Protein AF-A0A2N4S7F9-F1 (afdb_monomer_lite)

Radius of gyration: 29.98 Å; chains: 1; bounding box: 77×56×71 Å

Secondary structure (DSSP, 8-state):
-PPPPSS--HHHHHHHHHHHHH--HHHHHHHT-SS-----HHHHHHHHHHHHTSHHHHHHHHHHHHHHHHHHT-GGGS-HHHHHHHHHHTT-HHHHHHHHHHHHHS--HHHHHHHHHHHHHHHHHHHHHHHHHHTS----PPPP--TT-TTGGGS------

Sequence (161 aa):
MPKIKDSLTPTEKFCLDAYVVNGDADLAYLLSRKNEPKANEVNLHRLAMRWLRQPPVKAYVAERKAAIYTRMEKPSDMDQDDVKSLVERYKDKDFIIAELIKAASDLDGREKADVLNRIADLQQMKKEEQKKEDERVHFYLPLSVCKDCPNKNRLVEKRGG

Structure (mmCIF, N/CA/C/O backbone):
data_AF-A0A2N4S7F9-F1
#
_entry.id   AF-A0A2N4S7F9-F1
#
loop_
_atom_site.group_PDB
_atom_site.id
_atom_site.type_symbol
_atom_site.label_atom_id
_atom_site.label_alt_id
_atom_site.label_comp_id
_atom_site.label_asym_id
_atom_site.label_entity_id
_atom_site.label_seq_id
_atom_site.pdbx_PDB_ins_code
_atom_site.Cartn_x
_atom_site.Cartn_y
_atom_site.Cartn_z
_atom_site.occupancy
_atom_site.B_iso_or_equiv
_atom_site.auth_seq_id
_atom_site.auth_comp_id
_atom_site.auth_asym_id
_atom_site.auth_atom_id
_atom_site.pdbx_PDB_model_num
ATOM 1 N N . MET A 1 1 ? 31.802 -13.934 -16.517 1.00 34.28 1 MET A N 1
ATOM 2 C CA . MET A 1 1 ? 30.718 -13.304 -15.725 1.00 34.28 1 MET A CA 1
ATOM 3 C C . MET A 1 1 ? 29.879 -12.434 -16.660 1.00 34.28 1 MET A C 1
ATOM 5 O O . MET A 1 1 ? 30.487 -11.749 -17.477 1.00 34.28 1 MET A O 1
ATOM 9 N N . PRO A 1 2 ? 28.533 -12.478 -16.635 1.00 45.69 2 PRO A N 1
ATOM 10 C CA . PRO A 1 2 ? 27.722 -11.604 -17.482 1.00 45.69 2 PRO A CA 1
ATOM 11 C C . PRO A 1 2 ? 27.926 -10.152 -17.036 1.00 45.69 2 PRO A C 1
ATOM 13 O O . PRO A 1 2 ? 27.792 -9.866 -15.848 1.00 45.69 2 PRO A O 1
ATOM 16 N N . LYS A 1 3 ? 28.282 -9.259 -17.967 1.00 53.03 3 LYS A N 1
ATOM 17 C CA . LYS A 1 3 ? 28.476 -7.830 -17.689 1.00 53.03 3 LYS A CA 1
ATOM 18 C C . LYS A 1 3 ? 27.164 -7.251 -17.154 1.00 53.03 3 LYS A C 1
ATOM 20 O O . LYS A 1 3 ? 26.130 -7.379 -17.810 1.00 53.03 3 LYS A O 1
ATOM 25 N N . ILE A 1 4 ? 27.203 -6.669 -15.958 1.00 57.66 4 ILE A N 1
ATOM 26 C CA . ILE A 1 4 ? 26.067 -5.934 -15.401 1.00 57.66 4 ILE A CA 1
ATOM 27 C C . ILE A 1 4 ? 25.878 -4.717 -16.311 1.00 57.66 4 ILE A C 1
ATOM 29 O O . ILE A 1 4 ? 26.821 -3.966 -16.535 1.00 57.66 4 ILE A O 1
ATOM 33 N N . LYS A 1 5 ? 24.705 -4.596 -16.936 1.00 65.12 5 LYS A N 1
ATOM 34 C CA . LYS A 1 5 ? 24.349 -3.395 -17.694 1.00 65.12 5 LYS A CA 1
ATOM 35 C C . LYS A 1 5 ? 23.996 -2.302 -16.696 1.00 65.12 5 LYS A C 1
ATOM 37 O O . LYS A 1 5 ? 23.134 -2.527 -15.852 1.00 65.12 5 LYS A O 1
ATOM 42 N N . ASP A 1 6 ? 24.603 -1.135 -16.852 1.00 66.81 6 ASP A N 1
ATOM 43 C CA . ASP A 1 6 ? 24.354 0.008 -15.970 1.00 66.81 6 ASP A CA 1
ATOM 44 C C . ASP A 1 6 ? 23.013 0.705 -16.259 1.00 66.81 6 ASP A C 1
ATOM 46 O O . ASP A 1 6 ? 22.489 1.417 -15.407 1.00 66.81 6 ASP A O 1
ATOM 50 N N . SER A 1 7 ? 22.409 0.480 -17.435 1.00 79.19 7 SER A N 1
ATOM 51 C CA . SER A 1 7 ? 21.161 1.134 -17.842 1.00 79.19 7 SER A CA 1
ATOM 52 C C . SER A 1 7 ? 20.149 0.192 -18.506 1.00 79.19 7 SER A C 1
ATOM 54 O O . SER A 1 7 ? 20.499 -0.717 -19.267 1.00 79.19 7 SER A O 1
ATOM 56 N N . LEU A 1 8 ? 18.867 0.431 -18.203 1.00 87.62 8 LEU A N 1
ATOM 57 C CA . LEU A 1 8 ? 17.719 -0.276 -18.777 1.00 87.62 8 LEU A CA 1
ATOM 58 C C . LEU A 1 8 ? 17.335 0.311 -20.132 1.00 87.62 8 LEU A C 1
ATOM 60 O O . LEU A 1 8 ? 17.259 1.532 -20.299 1.00 87.62 8 LEU A O 1
ATOM 64 N N . THR A 1 9 ? 17.021 -0.564 -21.080 1.00 91.38 9 THR A N 1
ATOM 65 C CA . THR A 1 9 ? 16.485 -0.161 -22.384 1.00 91.38 9 THR A CA 1
ATOM 66 C C . THR A 1 9 ? 15.033 0.334 -22.277 1.00 91.38 9 THR A C 1
ATOM 68 O O . THR A 1 9 ? 14.332 -0.036 -21.333 1.00 91.38 9 THR A O 1
ATOM 71 N N . PRO A 1 10 ? 14.536 1.136 -23.242 1.00 91.75 10 PRO A N 1
ATOM 72 C CA . PRO A 1 10 ? 13.140 1.587 -23.246 1.00 91.75 10 PRO A CA 1
ATOM 73 C C . PRO A 1 10 ? 12.128 0.435 -23.212 1.00 91.75 10 PRO A C 1
ATOM 75 O O . PRO A 1 10 ? 11.137 0.511 -22.496 1.00 91.75 10 PRO A O 1
ATOM 78 N N . THR A 1 11 ? 12.411 -0.659 -23.923 1.00 92.25 11 THR A N 1
ATOM 79 C CA . THR A 1 11 ? 11.575 -1.868 -23.922 1.00 92.25 11 THR A CA 1
ATOM 80 C C . THR A 1 11 ? 11.565 -2.545 -22.553 1.00 92.25 11 THR A C 1
ATOM 82 O O . THR A 1 11 ? 10.504 -2.896 -22.057 1.00 92.25 11 THR A O 1
ATOM 85 N N . GLU A 1 12 ? 12.726 -2.677 -21.899 1.00 92.75 12 GLU A N 1
ATOM 86 C CA . GLU A 1 12 ? 12.798 -3.222 -20.536 1.00 92.75 12 GLU A CA 1
ATOM 87 C C . GLU A 1 12 ? 12.008 -2.360 -19.548 1.00 92.75 12 GLU A C 1
ATOM 89 O O . GLU A 1 12 ? 11.275 -2.906 -18.733 1.00 92.75 12 GLU A O 1
ATOM 94 N N . LYS A 1 13 ? 12.098 -1.030 -19.653 1.00 93.38 13 LYS A N 1
ATOM 95 C CA . LYS A 1 13 ? 11.301 -0.106 -18.834 1.00 93.38 13 LYS A CA 1
ATOM 96 C C . LYS A 1 13 ? 9.798 -0.305 -19.052 1.00 93.38 13 LYS A C 1
ATOM 98 O O . LYS A 1 13 ? 9.067 -0.458 -18.082 1.00 93.38 13 LYS A O 1
ATOM 103 N N . PHE A 1 14 ? 9.356 -0.392 -20.307 1.00 94.31 14 PHE A N 1
ATOM 104 C CA . PHE A 1 14 ? 7.952 -0.639 -20.646 1.00 94.31 14 PHE A CA 1
ATOM 105 C C . PHE A 1 14 ? 7.434 -1.977 -20.090 1.00 94.31 14 PHE A C 1
ATOM 107 O O . PHE A 1 14 ? 6.355 -2.038 -19.506 1.00 94.31 14 PHE A O 1
ATOM 114 N N . CYS A 1 15 ? 8.217 -3.052 -20.203 1.00 94.44 15 CYS A N 1
ATOM 115 C CA . CYS A 1 15 ? 7.844 -4.350 -19.637 1.00 94.44 15 CYS A CA 1
ATOM 116 C C . CYS A 1 15 ? 7.816 -4.336 -18.101 1.00 94.44 15 CYS A C 1
ATOM 118 O O . CYS A 1 15 ? 6.967 -4.990 -17.499 1.00 94.44 15 CYS A O 1
ATOM 120 N N . LEU A 1 16 ? 8.717 -3.587 -17.457 1.00 94.69 16 LEU A N 1
ATOM 121 C CA . LEU A 1 16 ? 8.715 -3.418 -16.002 1.00 94.69 16 LEU A CA 1
ATOM 122 C C . LEU A 1 16 ? 7.516 -2.596 -15.521 1.00 94.69 16 LEU A C 1
ATOM 124 O O . LEU A 1 16 ? 6.964 -2.918 -14.474 1.00 94.69 16 LEU A O 1
ATOM 128 N N . ASP A 1 17 ? 7.076 -1.596 -16.285 1.00 93.12 17 ASP A N 1
ATOM 129 C CA . ASP A 1 17 ? 5.834 -0.869 -16.004 1.00 93.12 17 ASP A CA 1
ATOM 130 C C . ASP A 1 17 ? 4.627 -1.814 -16.011 1.00 93.12 17 ASP A C 1
ATOM 132 O O . ASP A 1 17 ? 3.834 -1.804 -15.070 1.00 93.12 17 ASP A O 1
ATOM 136 N N . ALA A 1 18 ? 4.522 -2.679 -17.026 1.00 92.38 18 ALA A N 1
ATOM 137 C CA . ALA A 1 18 ? 3.467 -3.689 -17.096 1.00 92.38 18 ALA A CA 1
ATOM 138 C C . ALA A 1 18 ? 3.533 -4.665 -15.906 1.00 92.38 18 ALA A C 1
ATOM 140 O O . ALA A 1 18 ? 2.509 -4.920 -15.275 1.00 92.38 18 ALA A O 1
ATOM 141 N N . TYR A 1 19 ? 4.740 -5.129 -15.549 1.00 94.19 19 TYR A N 1
ATOM 142 C CA . TYR A 1 19 ? 4.977 -5.989 -14.383 1.00 94.19 19 TYR A CA 1
ATOM 143 C C . TYR A 1 19 ? 4.493 -5.366 -13.070 1.00 94.19 19 TYR A C 1
ATOM 145 O O . TYR A 1 19 ? 3.939 -6.060 -12.220 1.00 94.19 19 TYR A O 1
ATOM 153 N N . VAL A 1 20 ? 4.693 -4.059 -12.878 1.00 91.69 20 VAL A N 1
ATOM 154 C CA . VAL A 1 20 ? 4.259 -3.383 -11.647 1.00 91.69 20 VAL A CA 1
ATOM 155 C C . VAL A 1 20 ? 2.735 -3.418 -11.487 1.00 91.69 20 VAL A C 1
ATOM 157 O O . VAL A 1 20 ? 2.261 -3.449 -10.354 1.00 91.69 20 VAL A O 1
ATOM 160 N N . VAL A 1 21 ? 1.987 -3.454 -12.591 1.00 88.19 21 VAL A N 1
ATOM 161 C CA . VAL A 1 21 ? 0.519 -3.495 -12.583 1.00 88.19 21 VAL A CA 1
ATOM 162 C C . VAL A 1 21 ? -0.012 -4.928 -12.503 1.00 88.19 21 VAL A C 1
ATOM 164 O O . VAL A 1 21 ? -0.896 -5.201 -11.699 1.00 88.19 21 VAL A O 1
ATOM 167 N N . ASN A 1 22 ? 0.506 -5.848 -13.323 1.00 89.94 22 ASN A N 1
ATOM 168 C CA . ASN A 1 22 ? -0.055 -7.199 -13.458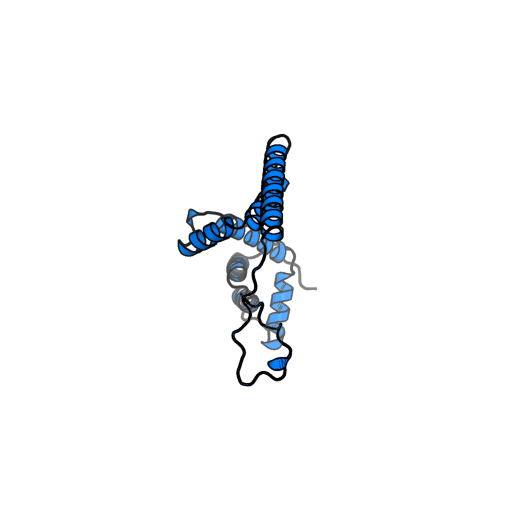 1.00 89.94 22 ASN A CA 1
ATOM 169 C C . ASN A 1 22 ? 0.600 -8.259 -12.548 1.00 89.94 22 ASN A C 1
ATOM 171 O O . ASN A 1 22 ? 0.017 -9.318 -12.339 1.00 89.94 22 ASN A O 1
ATOM 175 N N . GLY A 1 23 ? 1.804 -8.004 -12.024 1.00 89.44 23 GLY A N 1
ATOM 176 C CA . GLY A 1 23 ? 2.572 -8.952 -11.211 1.00 89.44 23 GLY A CA 1
ATOM 177 C C . GLY A 1 23 ? 3.206 -10.126 -11.973 1.00 89.44 23 GLY A C 1
ATOM 178 O O . GLY A 1 23 ? 3.860 -10.961 -11.348 1.00 89.44 23 GLY A O 1
ATOM 179 N N . ASP A 1 24 ? 3.069 -10.196 -13.298 1.00 92.75 24 ASP A N 1
ATOM 180 C CA . ASP A 1 24 ? 3.576 -11.303 -14.114 1.00 92.75 24 ASP A CA 1
ATOM 181 C C . ASP A 1 24 ? 5.038 -11.066 -14.524 1.00 92.75 24 ASP A C 1
ATOM 183 O O . ASP A 1 24 ? 5.357 -10.359 -15.488 1.00 92.75 24 ASP A O 1
ATOM 187 N N . ALA A 1 25 ? 5.950 -11.648 -13.744 1.00 92.00 25 ALA A N 1
ATOM 188 C CA . ALA A 1 25 ? 7.390 -11.537 -13.959 1.00 92.00 25 ALA A CA 1
ATOM 189 C C . ALA A 1 25 ? 7.860 -12.267 -15.224 1.00 92.00 25 ALA A C 1
ATOM 191 O O . ALA A 1 25 ? 8.828 -11.838 -15.862 1.00 92.00 25 ALA A O 1
ATOM 192 N N . ASP A 1 26 ? 7.196 -13.365 -15.575 1.00 91.44 26 ASP A N 1
ATOM 193 C CA . ASP A 1 26 ? 7.621 -14.258 -16.645 1.00 91.44 26 ASP A CA 1
ATOM 194 C C . ASP A 1 26 ? 7.288 -13.616 -17.990 1.00 91.44 26 ASP A C 1
ATOM 196 O O . ASP A 1 26 ? 8.170 -13.473 -18.842 1.00 91.44 26 ASP A O 1
ATOM 200 N N . LEU A 1 27 ? 6.060 -13.108 -18.135 1.00 91.56 27 LEU A N 1
ATOM 201 C CA . LEU A 1 27 ? 5.627 -12.361 -19.313 1.00 91.56 27 LEU A CA 1
ATOM 202 C C . LEU A 1 27 ? 6.472 -11.101 -19.529 1.00 91.56 27 LEU A C 1
ATOM 204 O O . LEU A 1 27 ? 6.941 -10.844 -20.641 1.00 91.56 27 LEU A O 1
ATOM 208 N N . ALA A 1 28 ? 6.727 -10.339 -18.463 1.00 92.94 28 ALA A N 1
ATOM 209 C CA . ALA A 1 28 ? 7.570 -9.153 -18.545 1.00 92.94 28 ALA A CA 1
ATOM 210 C C . ALA A 1 28 ? 9.001 -9.499 -18.979 1.00 92.94 28 ALA A C 1
ATOM 212 O O . ALA A 1 28 ? 9.580 -8.796 -19.808 1.00 92.94 28 ALA A O 1
ATOM 213 N N . TYR A 1 29 ? 9.565 -10.594 -18.461 1.00 91.69 29 TYR A N 1
ATOM 214 C CA . TYR A 1 29 ? 10.899 -11.046 -18.843 1.00 91.69 29 TYR A CA 1
ATOM 215 C C . TYR A 1 29 ? 10.961 -11.527 -20.295 1.00 91.69 29 TYR A C 1
ATOM 217 O O . TYR A 1 29 ? 11.954 -11.250 -20.963 1.00 91.69 29 TYR A O 1
ATOM 225 N N . LEU A 1 30 ? 9.945 -12.241 -20.789 1.00 90.00 30 LEU A N 1
ATOM 226 C CA . LEU A 1 30 ? 9.891 -12.711 -22.177 1.00 90.00 30 LEU A CA 1
ATOM 227 C C . LEU A 1 30 ? 9.868 -11.532 -23.155 1.00 90.00 30 LEU A C 1
ATOM 229 O O . LEU A 1 30 ? 10.712 -11.446 -24.047 1.00 90.00 30 LEU A O 1
ATOM 233 N N . LEU A 1 31 ? 8.943 -10.595 -22.941 1.00 90.62 31 LEU A N 1
ATOM 234 C CA . LEU A 1 31 ? 8.722 -9.458 -23.836 1.00 90.62 31 LEU A CA 1
ATOM 235 C C . LEU A 1 31 ? 9.857 -8.427 -23.791 1.00 90.62 31 LEU A C 1
ATOM 237 O O . LEU A 1 31 ? 10.060 -7.684 -24.751 1.00 90.62 31 LEU A O 1
ATOM 241 N N . SER A 1 32 ? 10.640 -8.387 -22.709 1.00 90.50 32 SER A N 1
ATOM 242 C CA . SER A 1 32 ? 11.759 -7.449 -22.598 1.00 90.50 32 SER A CA 1
ATOM 243 C C . SER A 1 32 ? 12.967 -7.837 -23.461 1.00 90.50 32 SER A C 1
ATOM 245 O O . SER A 1 32 ? 13.924 -7.063 -23.567 1.00 90.50 32 SER A O 1
ATOM 247 N N . ARG A 1 33 ? 13.021 -9.065 -23.997 1.00 87.69 33 ARG A N 1
ATOM 248 C CA . ARG A 1 33 ? 14.177 -9.577 -24.748 1.00 87.69 33 ARG A CA 1
ATOM 249 C C . ARG A 1 33 ? 13.977 -9.342 -26.242 1.00 87.69 33 ARG A C 1
ATOM 251 O O . ARG A 1 33 ? 12.939 -9.647 -26.800 1.00 87.69 33 ARG A O 1
ATOM 258 N N . LYS A 1 34 ? 15.019 -8.823 -26.904 1.00 78.62 34 LYS A N 1
ATOM 259 C CA . LYS A 1 34 ? 15.010 -8.587 -28.361 1.00 78.62 34 LYS A CA 1
ATOM 260 C C . LYS A 1 34 ? 14.959 -9.875 -29.186 1.00 78.62 34 LYS A C 1
ATOM 262 O O . LYS A 1 34 ? 14.472 -9.854 -30.305 1.00 78.62 34 LYS A O 1
ATOM 267 N N . ASN A 1 35 ? 15.507 -10.955 -28.638 1.00 74.81 35 ASN A N 1
ATOM 268 C CA . ASN A 1 35 ? 15.533 -12.267 -29.267 1.00 74.81 35 ASN A CA 1
ATOM 269 C C . ASN A 1 35 ? 14.714 -13.218 -28.407 1.00 74.81 35 ASN A C 1
ATOM 271 O O . ASN A 1 35 ? 14.691 -13.047 -27.182 1.00 74.81 35 ASN A O 1
ATOM 275 N N . GLU A 1 36 ? 14.147 -14.245 -29.038 1.00 66.00 36 GLU A N 1
ATOM 276 C CA . GLU A 1 36 ? 13.506 -15.342 -28.323 1.00 66.00 36 GLU A CA 1
ATOM 277 C C . GLU A 1 36 ? 14.449 -15.856 -27.226 1.00 66.00 36 GLU A C 1
ATOM 279 O O . GLU A 1 36 ? 15.623 -16.171 -27.485 1.00 66.00 36 GLU A O 1
ATOM 284 N N . PRO A 1 37 ? 13.998 -15.846 -25.964 1.00 65.00 37 PRO A N 1
ATOM 285 C CA . PRO A 1 37 ? 14.851 -16.247 -24.872 1.00 65.00 37 PRO A CA 1
ATOM 286 C C . PRO A 1 37 ? 15.208 -17.722 -25.041 1.00 65.00 37 PRO A C 1
ATOM 288 O O . PRO A 1 37 ? 14.341 -18.566 -25.226 1.00 65.00 37 PRO A O 1
ATOM 291 N N . LYS A 1 38 ? 16.490 -18.064 -24.862 1.00 64.19 38 LYS A N 1
ATOM 292 C CA . LYS A 1 38 ? 16.958 -19.462 -24.729 1.00 64.19 38 LYS A CA 1
ATOM 293 C C . LYS A 1 38 ? 16.453 -20.136 -23.436 1.00 64.19 38 LYS A C 1
ATOM 295 O O . LYS A 1 38 ? 17.098 -21.037 -22.906 1.00 64.19 38 LYS A O 1
ATOM 300 N N . ALA A 1 39 ? 15.389 -19.605 -22.844 1.00 62.47 39 ALA A N 1
ATOM 301 C CA . ALA A 1 39 ? 14.832 -20.053 -21.590 1.00 62.47 39 ALA A CA 1
ATOM 302 C C . ALA A 1 39 ? 13.866 -21.199 -21.881 1.00 62.47 39 ALA A C 1
ATOM 304 O O . ALA A 1 39 ? 12.869 -21.010 -22.565 1.00 62.47 39 ALA A O 1
ATOM 305 N N . ASN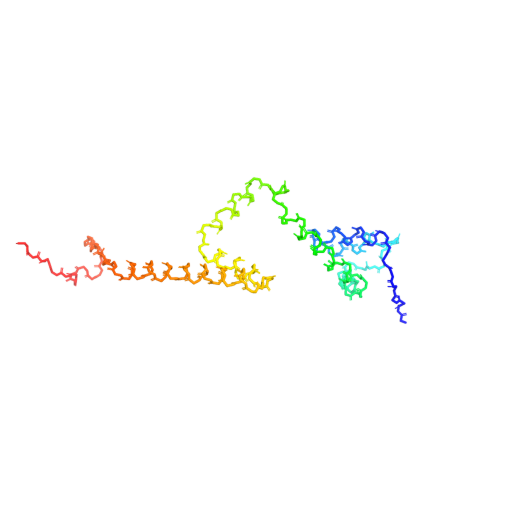 A 1 40 ? 14.148 -22.375 -21.331 1.00 74.56 40 ASN A N 1
ATOM 306 C CA . ASN A 1 40 ? 13.141 -23.428 -21.239 1.00 74.56 40 ASN A CA 1
ATOM 307 C C . ASN A 1 40 ? 12.050 -22.980 -20.253 1.00 74.56 40 ASN A C 1
ATOM 309 O O . ASN A 1 40 ? 12.377 -22.300 -19.277 1.00 74.56 40 ASN A O 1
ATOM 313 N N . GLU A 1 41 ? 10.806 -23.424 -20.445 1.00 72.94 41 GLU A N 1
ATOM 314 C CA . GLU A 1 41 ? 9.658 -23.110 -19.569 1.00 72.94 41 GLU A CA 1
ATOM 315 C C . GLU A 1 41 ? 9.984 -23.329 -18.080 1.00 72.94 41 GLU A C 1
ATOM 317 O O . GLU A 1 41 ? 9.708 -22.486 -17.234 1.00 72.94 41 GLU A O 1
ATOM 322 N N . VAL A 1 42 ? 10.728 -24.397 -17.774 1.00 77.19 42 VAL A N 1
ATOM 323 C CA . VAL A 1 42 ? 11.173 -24.759 -16.415 1.00 77.19 42 VAL A CA 1
ATOM 324 C C . VAL A 1 42 ? 12.146 -23.739 -15.790 1.00 77.19 42 VAL A C 1
ATOM 326 O O . VAL A 1 42 ? 12.219 -23.593 -14.573 1.00 77.19 42 VAL A O 1
ATOM 329 N N . ASN A 1 43 ? 12.932 -23.029 -16.605 1.00 85.44 43 ASN A N 1
ATOM 330 C CA . ASN A 1 43 ? 13.969 -22.095 -16.148 1.00 85.44 43 ASN A CA 1
ATOM 331 C C . ASN A 1 43 ? 13.580 -20.620 -16.303 1.00 85.44 43 ASN A C 1
ATOM 333 O O . ASN A 1 43 ? 14.310 -19.756 -15.803 1.00 85.44 43 ASN A O 1
ATOM 337 N N . LEU A 1 44 ? 12.474 -20.334 -16.992 1.00 88.06 44 LEU A N 1
ATOM 338 C CA . LEU A 1 44 ? 12.018 -18.984 -17.301 1.00 88.06 44 LEU A CA 1
ATOM 339 C C . LEU A 1 44 ? 11.817 -18.163 -16.028 1.00 88.06 44 LEU A C 1
ATOM 341 O O . LEU A 1 44 ? 12.469 -17.131 -15.856 1.00 88.06 44 LEU A O 1
ATOM 345 N N . HIS A 1 45 ? 11.030 -18.691 -15.093 1.00 90.06 45 HIS A N 1
ATOM 346 C CA . HIS A 1 45 ? 10.725 -18.013 -13.840 1.00 90.06 45 HIS A CA 1
ATOM 347 C C . HIS A 1 45 ? 11.982 -17.662 -13.034 1.00 90.06 45 HIS A C 1
ATOM 349 O O . HIS A 1 45 ? 12.168 -16.546 -12.545 1.00 90.06 45 HIS A O 1
ATOM 355 N N . ARG A 1 46 ? 12.942 -18.592 -12.963 1.00 90.25 46 ARG A N 1
ATOM 356 C CA . ARG A 1 46 ? 14.223 -18.359 -12.278 1.00 90.25 46 ARG A CA 1
ATOM 357 C C . ARG A 1 46 ? 15.009 -17.209 -12.916 1.00 90.25 46 ARG A C 1
ATOM 359 O O . ARG A 1 46 ? 15.659 -16.436 -12.207 1.00 90.25 46 ARG A O 1
ATOM 366 N N . LEU A 1 47 ? 14.990 -17.106 -14.244 1.00 89.44 47 LEU A N 1
ATOM 367 C CA . LEU A 1 47 ? 15.656 -16.028 -14.974 1.00 89.44 47 LEU A CA 1
ATOM 368 C C . LEU A 1 47 ? 14.938 -14.686 -14.791 1.00 89.44 47 LEU A C 1
ATOM 370 O O . LEU A 1 47 ? 15.624 -13.681 -14.582 1.00 89.44 47 LEU A O 1
ATOM 374 N N . ALA A 1 48 ? 13.604 -14.682 -14.789 1.00 91.25 48 ALA A N 1
ATOM 375 C CA . ALA A 1 48 ? 12.781 -13.512 -14.492 1.00 91.25 48 ALA A CA 1
ATOM 376 C C . ALA A 1 48 ? 13.084 -12.963 -13.091 1.00 91.25 48 ALA A C 1
ATOM 378 O O . ALA A 1 48 ? 13.483 -11.806 -12.939 1.00 91.25 48 ALA A O 1
ATOM 379 N N . MET A 1 49 ? 13.061 -13.825 -12.073 1.00 92.50 49 MET A N 1
ATOM 380 C CA . MET A 1 49 ? 13.391 -13.439 -10.698 1.00 92.50 49 MET A CA 1
ATOM 381 C C . MET A 1 49 ? 14.836 -12.952 -10.550 1.00 92.50 49 MET A C 1
ATOM 383 O O . MET A 1 49 ? 15.108 -12.009 -9.805 1.00 92.50 49 MET A O 1
ATOM 387 N N . ARG A 1 50 ? 15.790 -13.551 -11.275 1.00 91.19 50 ARG A N 1
ATOM 388 C CA . ARG A 1 50 ? 17.180 -13.068 -11.292 1.00 91.19 50 ARG A CA 1
ATOM 389 C C . ARG A 1 50 ? 17.290 -11.679 -11.921 1.00 91.19 50 ARG A C 1
ATOM 391 O O . ARG A 1 50 ? 18.087 -10.876 -11.444 1.00 91.19 50 ARG A O 1
ATOM 398 N N . TRP A 1 51 ? 16.531 -11.406 -12.978 1.00 92.06 51 TRP A N 1
ATOM 399 C CA . TRP A 1 51 ? 16.498 -10.100 -13.634 1.00 92.06 51 TRP A CA 1
ATOM 400 C C . TRP A 1 51 ? 15.899 -9.027 -12.723 1.00 92.06 51 TRP A C 1
ATOM 402 O O . TRP A 1 51 ? 16.533 -7.994 -12.534 1.00 92.06 51 TRP A O 1
ATOM 412 N N . LEU A 1 52 ? 14.783 -9.315 -12.048 1.00 92.56 52 LEU A N 1
ATOM 413 C CA . LEU A 1 52 ? 14.164 -8.411 -11.068 1.00 92.56 52 LEU A CA 1
ATOM 414 C C . LEU A 1 52 ? 15.084 -8.053 -9.891 1.00 92.56 52 LEU A C 1
ATOM 416 O O . LEU A 1 52 ? 14.973 -6.975 -9.311 1.00 92.56 52 LEU A O 1
ATOM 420 N N . ARG A 1 53 ? 16.020 -8.944 -9.542 1.00 92.44 53 ARG A N 1
ATOM 421 C CA . ARG A 1 53 ? 17.022 -8.713 -8.488 1.00 92.44 53 ARG A CA 1
ATOM 422 C C . ARG A 1 53 ? 18.216 -7.871 -8.940 1.00 92.44 53 ARG A C 1
ATOM 424 O O . ARG A 1 53 ? 19.038 -7.518 -8.097 1.00 92.44 53 ARG A O 1
ATOM 431 N N . GLN A 1 54 ? 18.356 -7.565 -10.231 1.00 91.56 54 GLN A N 1
ATOM 432 C CA . GLN A 1 54 ? 19.457 -6.725 -10.701 1.00 91.56 54 GLN A CA 1
ATOM 433 C C . GLN A 1 54 ? 19.312 -5.301 -10.142 1.00 91.56 54 GLN A C 1
ATOM 435 O O . GLN A 1 54 ? 18.200 -4.771 -10.159 1.00 91.56 54 GLN A O 1
ATOM 440 N N . PRO A 1 55 ? 20.405 -4.650 -9.696 1.00 91.81 55 PRO A N 1
ATOM 441 C CA . PRO A 1 55 ? 20.349 -3.306 -9.118 1.00 91.81 55 PRO A CA 1
ATOM 442 C C . PRO A 1 55 ? 19.571 -2.265 -9.948 1.00 91.81 55 PRO A C 1
ATOM 444 O O . PRO A 1 55 ? 18.683 -1.633 -9.375 1.00 91.81 55 PRO A O 1
ATOM 447 N N . PRO A 1 56 ? 19.798 -2.115 -11.274 1.00 91.25 56 PRO A N 1
ATOM 448 C CA . PRO A 1 56 ? 19.072 -1.117 -12.064 1.00 91.25 56 PRO A CA 1
ATOM 449 C C . PRO A 1 56 ? 17.576 -1.435 -12.193 1.00 91.25 56 PRO A C 1
ATOM 451 O O . PRO A 1 56 ? 16.748 -0.529 -12.168 1.00 91.25 56 PRO A O 1
ATOM 454 N N . VAL A 1 57 ? 17.212 -2.720 -12.281 1.00 92.75 57 VAL A N 1
ATOM 455 C CA . VAL A 1 57 ? 15.812 -3.168 -12.361 1.00 92.75 57 VAL A CA 1
ATOM 456 C C . VAL A 1 57 ? 15.101 -2.927 -11.036 1.00 92.75 57 VAL A C 1
ATOM 458 O O . VAL A 1 57 ? 14.009 -2.368 -11.010 1.00 92.75 57 VAL A O 1
ATOM 461 N N . LYS A 1 58 ? 15.738 -3.309 -9.926 1.00 92.56 58 LYS A N 1
ATOM 462 C CA . LYS A 1 58 ? 15.186 -3.146 -8.582 1.00 92.56 58 LYS A CA 1
ATOM 463 C C . LYS A 1 58 ? 14.938 -1.673 -8.254 1.00 92.56 58 LYS A C 1
ATOM 465 O O . LYS A 1 58 ? 13.878 -1.356 -7.722 1.00 92.56 58 LYS A O 1
ATOM 470 N N . ALA A 1 59 ? 15.889 -0.796 -8.584 1.00 91.75 59 ALA A N 1
ATOM 471 C CA . ALA A 1 59 ? 15.744 0.645 -8.390 1.00 91.75 59 ALA A CA 1
ATOM 472 C C . ALA A 1 59 ? 14.560 1.199 -9.198 1.00 91.75 59 ALA A C 1
ATOM 474 O O . ALA A 1 59 ? 13.688 1.853 -8.632 1.00 91.75 59 ALA A O 1
ATOM 475 N N . TYR A 1 60 ? 14.474 0.846 -10.484 1.00 93.25 60 TYR A N 1
ATOM 476 C CA . TYR A 1 60 ? 13.389 1.292 -11.358 1.00 93.25 60 TYR A CA 1
ATOM 477 C C . TYR A 1 60 ? 12.008 0.818 -10.885 1.00 93.25 60 TYR A C 1
ATOM 479 O O . TYR A 1 60 ? 11.069 1.604 -10.811 1.00 93.25 60 TYR A O 1
ATOM 487 N N . VAL A 1 61 ? 11.879 -0.459 -10.511 1.00 92.50 61 VAL A N 1
ATOM 488 C CA . VAL A 1 61 ? 10.615 -1.021 -10.007 1.00 92.50 61 VAL A CA 1
ATOM 489 C C . VAL A 1 61 ? 10.192 -0.350 -8.700 1.00 92.50 61 VAL A C 1
ATOM 491 O O . VAL A 1 61 ? 9.004 -0.104 -8.510 1.00 92.50 61 VAL A O 1
ATOM 494 N N . ALA A 1 62 ? 11.132 -0.047 -7.800 1.00 89.69 62 ALA A N 1
ATOM 495 C CA . ALA A 1 62 ? 10.829 0.639 -6.545 1.00 89.69 62 ALA A CA 1
ATOM 496 C C . ALA A 1 62 ? 10.308 2.065 -6.786 1.00 89.69 62 ALA A C 1
ATOM 498 O O . ALA A 1 62 ? 9.260 2.429 -6.257 1.00 89.69 62 ALA A O 1
ATOM 499 N N . GLU A 1 63 ? 10.989 2.834 -7.639 1.00 89.06 63 GLU A N 1
ATOM 500 C CA . GLU A 1 63 ? 10.564 4.181 -8.036 1.00 89.06 63 GLU A C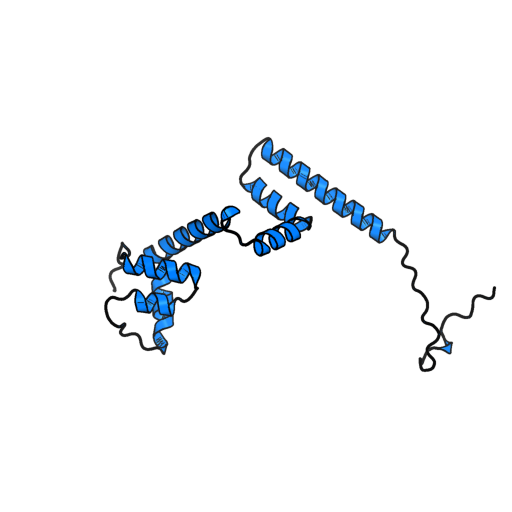A 1
ATOM 501 C C . GLU A 1 63 ? 9.186 4.153 -8.710 1.00 89.06 63 GLU A C 1
ATOM 503 O O . GLU A 1 63 ? 8.298 4.939 -8.381 1.00 89.06 63 GLU A O 1
ATOM 508 N N . ARG A 1 64 ? 8.967 3.199 -9.621 1.00 89.44 64 ARG A N 1
ATOM 509 C CA . ARG A 1 64 ? 7.707 3.106 -10.357 1.00 89.44 64 ARG A CA 1
ATOM 510 C C . ARG A 1 64 ? 6.534 2.699 -9.475 1.00 89.44 64 ARG A C 1
ATOM 512 O O . ARG A 1 64 ? 5.450 3.257 -9.629 1.00 89.44 64 ARG A O 1
ATOM 519 N N . LYS A 1 65 ? 6.753 1.776 -8.533 1.00 87.06 65 LYS A N 1
ATOM 520 C CA . LYS A 1 65 ? 5.763 1.416 -7.507 1.00 87.06 65 LYS A CA 1
ATOM 521 C C . LYS A 1 65 ? 5.383 2.622 -6.655 1.00 87.06 65 LYS A C 1
ATOM 523 O O . LYS A 1 65 ? 4.195 2.844 -6.450 1.00 87.06 65 LYS A O 1
ATOM 528 N N . ALA A 1 66 ? 6.363 3.419 -6.227 1.00 82.50 66 ALA A N 1
ATOM 529 C CA . ALA A 1 66 ? 6.101 4.651 -5.488 1.00 82.50 66 ALA A CA 1
ATOM 530 C C . ALA A 1 66 ? 5.276 5.643 -6.327 1.00 82.50 66 ALA A C 1
ATOM 532 O O . ALA A 1 66 ? 4.256 6.137 -5.863 1.00 82.50 66 ALA A O 1
ATOM 533 N N . ALA A 1 67 ? 5.638 5.854 -7.596 1.00 83.31 67 ALA A N 1
ATOM 534 C CA . ALA A 1 67 ? 4.910 6.759 -8.486 1.00 83.31 67 ALA A CA 1
ATOM 535 C C . ALA A 1 67 ? 3.461 6.317 -8.768 1.00 83.31 67 ALA A C 1
ATOM 537 O O . ALA A 1 67 ? 2.574 7.162 -8.886 1.00 83.31 67 ALA A O 1
ATOM 538 N N . ILE A 1 68 ? 3.210 5.009 -8.896 1.00 78.94 68 ILE A N 1
ATOM 539 C CA . ILE A 1 68 ? 1.853 4.467 -9.068 1.00 78.94 68 ILE A CA 1
ATOM 540 C C . ILE A 1 68 ? 1.050 4.620 -7.778 1.00 78.94 68 ILE A C 1
ATOM 542 O O . ILE A 1 68 ? -0.086 5.078 -7.839 1.00 78.94 68 ILE A O 1
ATOM 546 N N . TYR A 1 69 ? 1.652 4.329 -6.625 1.00 72.44 69 TYR A N 1
ATOM 547 C CA . TYR A 1 69 ? 1.014 4.521 -5.325 1.00 72.44 69 TYR A CA 1
ATOM 548 C C . TYR A 1 69 ? 0.600 5.991 -5.112 1.00 72.44 69 TYR A C 1
ATOM 550 O O . TYR A 1 69 ? -0.558 6.266 -4.817 1.00 72.44 69 TYR A O 1
ATOM 558 N N . THR A 1 70 ? 1.482 6.952 -5.409 1.00 69.44 70 THR A N 1
ATOM 559 C CA . THR A 1 70 ? 1.162 8.391 -5.339 1.00 69.44 70 THR A CA 1
ATOM 560 C C . THR A 1 70 ? 0.076 8.821 -6.335 1.00 69.44 70 THR A C 1
ATOM 562 O O . THR A 1 70 ? -0.654 9.777 -6.085 1.00 69.44 70 THR A O 1
ATOM 565 N N . ARG A 1 71 ? -0.052 8.150 -7.489 1.00 67.56 71 ARG A N 1
ATOM 566 C CA . ARG A 1 71 ? -1.159 8.408 -8.427 1.00 67.56 71 ARG A CA 1
ATOM 567 C C . ARG A 1 71 ? -2.483 7.845 -7.921 1.00 67.56 71 ARG A C 1
ATOM 569 O O . ARG A 1 71 ? -3.489 8.523 -8.070 1.00 67.56 71 ARG A O 1
ATOM 576 N N . MET A 1 72 ? -2.476 6.657 -7.321 1.00 60.91 72 MET A N 1
ATOM 577 C CA . MET A 1 72 ? -3.676 6.025 -6.760 1.00 60.91 72 MET A CA 1
ATOM 578 C C . MET A 1 72 ? -4.261 6.802 -5.573 1.00 60.91 72 MET A C 1
ATOM 580 O O . MET A 1 72 ? -5.458 6.724 -5.335 1.00 60.91 72 MET A O 1
ATOM 584 N N . GLU A 1 73 ? -3.456 7.594 -4.862 1.00 59.22 73 GLU A N 1
ATOM 585 C CA . GLU A 1 73 ? -3.948 8.493 -3.807 1.00 59.22 73 GLU A CA 1
ATOM 586 C C . GLU A 1 73 ? -4.720 9.713 -4.346 1.00 59.22 73 GLU A C 1
ATOM 588 O O . GLU A 1 73 ? -5.281 10.471 -3.556 1.00 59.22 73 GLU A O 1
ATOM 593 N N . LYS A 1 74 ? -4.793 9.930 -5.671 1.00 60.25 74 LYS A N 1
ATOM 594 C CA . LYS A 1 74 ? -5.624 10.998 -6.240 1.00 60.25 74 LYS A CA 1
ATOM 595 C C . LYS A 1 74 ? -7.101 10.587 -6.229 1.00 60.25 74 LYS A C 1
ATOM 597 O O . LYS A 1 74 ? -7.482 9.703 -6.993 1.00 60.25 74 LYS A O 1
ATOM 602 N N . PRO A 1 75 ? -7.971 11.290 -5.480 1.00 56.47 75 PRO A N 1
ATOM 603 C CA . PRO A 1 75 ? -9.397 10.961 -5.413 1.00 56.47 75 PRO A CA 1
ATOM 604 C C . PRO A 1 75 ? -10.130 11.110 -6.754 1.00 56.47 75 PRO A C 1
ATOM 606 O O . PRO A 1 75 ? -11.245 10.623 -6.895 1.00 56.47 75 PRO A O 1
ATOM 609 N N . SER A 1 76 ? -9.531 11.812 -7.725 1.00 59.91 76 SER A N 1
ATOM 610 C CA . SER A 1 76 ? -10.100 12.037 -9.058 1.00 59.91 76 SER A CA 1
ATOM 611 C C . SER A 1 76 ? -10.143 10.786 -9.930 1.00 59.91 76 SER A C 1
ATOM 613 O O . SER A 1 76 ? -10.945 10.736 -10.857 1.00 59.91 76 SER A O 1
ATOM 615 N N . ASP A 1 77 ? -9.280 9.810 -9.642 1.00 55.81 77 ASP A N 1
ATOM 616 C CA . ASP A 1 77 ? -9.066 8.630 -10.482 1.00 55.81 77 ASP A CA 1
ATOM 617 C C . ASP A 1 77 ? -9.649 7.360 -9.825 1.00 55.81 77 ASP A C 1
ATOM 619 O O . ASP A 1 77 ? -9.488 6.263 -10.355 1.00 55.81 77 ASP A O 1
ATOM 623 N N . MET A 1 78 ? -10.308 7.501 -8.666 1.00 59.22 78 MET A N 1
ATOM 624 C CA . MET A 1 78 ? -10.968 6.408 -7.948 1.00 59.22 78 MET A CA 1
ATOM 625 C C . MET A 1 78 ? -12.400 6.219 -8.455 1.00 59.22 78 MET A C 1
ATOM 627 O O . MET A 1 78 ? -13.161 7.185 -8.559 1.00 59.22 78 MET A O 1
ATOM 631 N N . ASP A 1 79 ? -12.799 4.972 -8.709 1.00 70.50 79 ASP A N 1
ATOM 632 C CA . ASP A 1 79 ? -14.182 4.656 -9.060 1.00 70.50 79 ASP A CA 1
ATOM 633 C C . ASP A 1 79 ? -15.135 5.010 -7.903 1.00 70.50 79 ASP A C 1
ATOM 635 O O . ASP A 1 79 ? -14.775 4.965 -6.722 1.00 70.50 79 ASP A O 1
ATOM 639 N N . GLN A 1 80 ? -16.392 5.351 -8.219 1.00 70.62 80 GLN A N 1
ATOM 640 C CA . GLN A 1 80 ? -17.371 5.765 -7.200 1.00 70.62 80 GLN A CA 1
ATOM 641 C C . GLN A 1 80 ? -17.577 4.715 -6.098 1.00 70.62 80 GLN A C 1
ATOM 643 O O . GLN A 1 80 ? -17.876 5.074 -4.957 1.00 70.62 80 GLN A O 1
ATOM 648 N N . ASP A 1 81 ? -17.428 3.430 -6.416 1.00 71.06 81 ASP A N 1
ATOM 649 C CA . ASP A 1 81 ? -17.570 2.355 -5.436 1.00 71.06 81 ASP A CA 1
ATOM 650 C C . ASP A 1 81 ? -16.338 2.226 -4.527 1.00 71.06 81 ASP A C 1
ATOM 652 O O . ASP A 1 81 ? -16.492 1.974 -3.329 1.00 71.06 81 ASP A O 1
ATOM 656 N N . ASP A 1 82 ? -15.139 2.537 -5.027 1.00 71.12 82 ASP A N 1
ATOM 657 C CA . ASP A 1 82 ? -13.928 2.613 -4.205 1.00 71.12 82 ASP A CA 1
ATOM 658 C C . ASP A 1 82 ? -14.001 3.788 -3.229 1.00 71.12 82 ASP A C 1
ATOM 660 O O . ASP A 1 82 ? -13.671 3.633 -2.049 1.00 71.12 82 ASP A O 1
ATOM 664 N N . VAL A 1 83 ? -14.520 4.936 -3.676 1.00 72.94 83 VAL A N 1
ATOM 665 C CA . VAL A 1 83 ? -14.777 6.096 -2.810 1.00 72.94 83 VAL A CA 1
ATOM 666 C C . VAL A 1 83 ? -15.783 5.742 -1.714 1.00 72.94 83 VAL A C 1
ATOM 668 O O . VAL A 1 83 ? -15.535 6.035 -0.546 1.00 72.94 83 VAL A O 1
ATOM 671 N N . LYS A 1 84 ? -16.889 5.057 -2.041 1.00 78.12 84 LYS A N 1
ATOM 672 C CA . LYS A 1 84 ? -17.851 4.588 -1.024 1.00 78.12 84 LYS A CA 1
ATOM 673 C C . LYS A 1 84 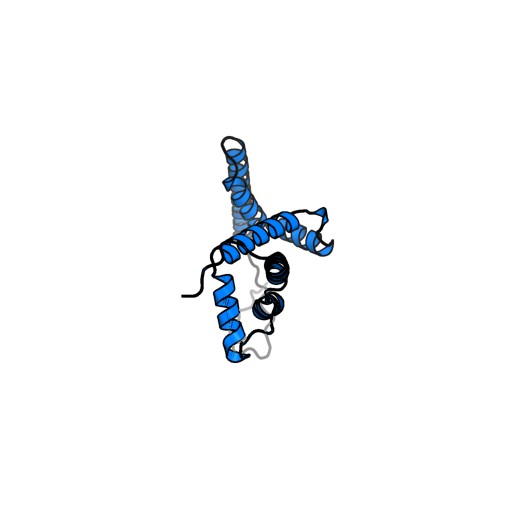? -17.201 3.626 -0.031 1.00 78.12 84 LYS A C 1
ATOM 675 O O . LYS A 1 84 ? -17.416 3.768 1.170 1.00 78.12 84 LYS A O 1
ATOM 680 N N . SER A 1 85 ? -16.391 2.680 -0.508 1.00 79.50 85 SER A N 1
ATOM 681 C CA . SER A 1 85 ? -15.682 1.729 0.359 1.00 79.50 85 SER A CA 1
ATOM 682 C C . SER A 1 85 ? -14.702 2.430 1.305 1.00 79.50 85 SER A C 1
ATOM 684 O O . SER A 1 85 ? -14.530 2.033 2.458 1.00 79.50 85 SER A O 1
ATOM 686 N N . LEU A 1 86 ? -14.056 3.497 0.831 1.00 78.31 86 LEU A N 1
ATOM 687 C CA . LEU A 1 86 ? -13.149 4.308 1.625 1.00 78.31 86 LEU A CA 1
ATOM 688 C C . LEU A 1 86 ? -13.927 5.103 2.678 1.00 78.31 86 LEU A C 1
ATOM 690 O O . LEU A 1 86 ? -13.570 5.056 3.850 1.00 78.31 86 LEU A O 1
ATOM 694 N N . VAL A 1 87 ? -15.033 5.745 2.292 1.00 80.25 87 VAL A N 1
ATOM 695 C CA . VAL A 1 87 ? -15.933 6.454 3.218 1.00 80.25 87 VAL A CA 1
ATOM 696 C C . VAL A 1 87 ? -16.472 5.520 4.305 1.00 80.25 87 VAL A C 1
ATOM 698 O O . VAL A 1 87 ? -16.543 5.923 5.463 1.00 80.25 87 VAL A O 1
ATOM 701 N N . GLU A 1 88 ? -16.806 4.271 3.970 1.00 81.62 88 GLU A N 1
ATOM 702 C CA . GLU A 1 88 ? -17.254 3.282 4.957 1.00 81.62 88 GLU A CA 1
ATOM 703 C C . GLU A 1 88 ? -16.147 2.939 5.962 1.00 81.62 88 GLU A C 1
ATOM 705 O O . GLU A 1 88 ? -16.398 2.904 7.164 1.00 81.62 88 GLU A O 1
ATOM 710 N N . ARG A 1 89 ? -14.902 2.769 5.497 1.00 81.00 89 ARG A N 1
ATOM 711 C CA . ARG A 1 89 ? -13.743 2.548 6.378 1.00 81.00 89 ARG A CA 1
ATOM 712 C C . ARG A 1 89 ? -13.474 3.740 7.293 1.00 81.00 89 ARG A C 1
ATOM 714 O O . ARG A 1 89 ? -13.171 3.540 8.462 1.00 81.00 89 ARG A O 1
ATOM 721 N N . TYR A 1 90 ? -13.676 4.967 6.814 1.00 83.56 90 TYR A N 1
ATOM 722 C CA . TYR A 1 90 ? -13.577 6.182 7.634 1.00 83.56 90 TYR A CA 1
ATOM 723 C C . TYR A 1 90 ? -14.683 6.332 8.692 1.00 83.56 90 TYR A C 1
ATOM 725 O O . TYR A 1 90 ? -14.657 7.303 9.443 1.00 83.56 90 TYR A O 1
ATOM 733 N N . LYS A 1 91 ? -15.637 5.398 8.802 1.00 83.62 91 LYS A N 1
ATOM 734 C CA . LYS A 1 91 ? -16.543 5.323 9.961 1.00 83.62 91 LYS A CA 1
ATOM 735 C C . LYS A 1 91 ? -15.939 4.550 11.132 1.00 83.62 91 LYS A C 1
ATOM 737 O O . LYS A 1 91 ? -16.380 4.737 12.265 1.00 83.62 91 LYS A O 1
ATOM 742 N N . ASP A 1 92 ? -14.955 3.691 10.874 1.00 86.75 92 ASP A N 1
ATOM 743 C CA . ASP A 1 92 ? -14.270 2.938 11.916 1.00 86.75 92 ASP A CA 1
ATOM 744 C C . ASP A 1 92 ? -13.258 3.839 12.633 1.00 86.75 92 ASP A C 1
ATOM 746 O O . ASP A 1 92 ? -12.319 4.372 12.035 1.00 86.75 92 ASP A O 1
ATOM 750 N N . LYS A 1 93 ? -13.439 3.997 13.947 1.00 84.12 93 LYS A N 1
ATOM 751 C CA . LYS A 1 93 ? -12.544 4.798 14.786 1.00 84.12 93 LYS A CA 1
ATOM 752 C C . LYS A 1 93 ? -11.114 4.265 14.760 1.00 84.12 93 LYS A C 1
ATOM 754 O O . LYS A 1 93 ? -10.188 5.069 14.794 1.00 84.12 93 LYS A O 1
ATOM 759 N N . ASP A 1 94 ? -10.923 2.950 14.664 1.00 85.69 94 ASP A N 1
ATOM 760 C CA . ASP A 1 94 ? -9.585 2.354 14.623 1.00 85.69 94 ASP A CA 1
ATOM 761 C C . ASP A 1 94 ? -8.872 2.673 13.305 1.00 85.69 94 ASP A C 1
ATOM 763 O O . ASP A 1 94 ? -7.673 2.963 13.301 1.00 85.69 94 ASP A O 1
ATOM 767 N N . PHE A 1 95 ? -9.621 2.724 12.200 1.00 88.25 95 PHE A N 1
ATOM 768 C CA . PHE A 1 95 ? -9.101 3.149 10.902 1.00 88.25 95 PHE A CA 1
ATOM 769 C C . PHE A 1 95 ? -8.716 4.637 10.902 1.00 88.25 95 PHE A C 1
ATOM 771 O O . PHE A 1 95 ? -7.622 4.989 10.460 1.00 88.25 95 PHE A O 1
ATOM 778 N N . ILE A 1 96 ? -9.561 5.508 11.468 1.00 88.88 96 ILE A N 1
ATOM 779 C CA . ILE A 1 96 ? -9.254 6.943 11.609 1.00 88.88 96 ILE A CA 1
ATOM 780 C C . ILE A 1 96 ? -7.993 7.150 12.458 1.00 88.88 96 ILE A C 1
ATOM 782 O O . ILE A 1 96 ? -7.124 7.939 12.089 1.00 88.88 96 ILE A O 1
ATOM 786 N N . ILE A 1 97 ? -7.871 6.444 13.588 1.00 88.62 97 ILE A N 1
ATOM 787 C CA . ILE A 1 97 ? -6.697 6.539 14.466 1.00 88.62 97 ILE A CA 1
ATOM 788 C C . ILE A 1 97 ? -5.429 6.096 13.723 1.00 88.62 97 ILE A C 1
ATOM 790 O O . ILE A 1 97 ? -4.408 6.774 13.822 1.00 88.62 97 ILE A O 1
ATOM 794 N N . ALA A 1 98 ? -5.483 5.001 12.957 1.00 88.19 98 ALA A N 1
ATOM 795 C CA . ALA A 1 98 ? -4.342 4.525 12.177 1.00 88.19 98 ALA A CA 1
ATOM 796 C C . ALA A 1 98 ? -3.870 5.561 11.141 1.00 88.19 98 ALA A C 1
ATOM 798 O O . ALA A 1 98 ? -2.669 5.818 11.031 1.00 88.19 98 ALA A O 1
ATOM 799 N N . GLU A 1 99 ? -4.804 6.205 10.436 1.00 88.38 99 GLU A N 1
ATOM 800 C CA . GLU A 1 99 ? -4.469 7.230 9.443 1.00 88.38 99 GLU A CA 1
ATOM 801 C C . GLU A 1 99 ? -3.917 8.507 10.100 1.00 88.38 99 GLU A C 1
ATOM 803 O O . GLU A 1 99 ? -2.957 9.095 9.604 1.00 88.38 99 GLU A O 1
ATOM 808 N N . LEU A 1 100 ? -4.447 8.908 11.263 1.00 89.81 100 LEU A N 1
ATOM 809 C CA . LEU A 1 100 ? -3.907 10.029 12.043 1.00 89.81 100 LEU A CA 1
ATOM 810 C C . LEU A 1 100 ? -2.485 9.751 12.552 1.00 89.81 100 LEU A C 1
ATOM 812 O O . LEU A 1 100 ? -1.650 10.652 12.539 1.00 89.81 100 LEU A O 1
ATOM 816 N N . ILE A 1 101 ? -2.179 8.516 12.964 1.00 90.12 101 ILE A N 1
ATOM 817 C CA . ILE A 1 101 ? -0.817 8.113 13.358 1.00 90.12 101 ILE A CA 1
ATOM 818 C C . ILE A 1 101 ? 0.140 8.216 12.166 1.00 90.12 101 ILE A C 1
ATOM 820 O O . ILE A 1 101 ? 1.253 8.720 12.321 1.00 90.12 101 ILE A O 1
ATOM 824 N N . LYS A 1 102 ? -0.300 7.774 10.982 1.00 88.69 102 LYS A N 1
ATOM 825 C CA . LYS A 1 102 ? 0.466 7.902 9.737 1.00 88.69 102 LYS A CA 1
ATOM 826 C C . LYS A 1 102 ? 0.702 9.373 9.384 1.00 88.69 102 LYS A C 1
ATOM 828 O O . LYS A 1 102 ? 1.827 9.744 9.099 1.00 88.69 102 LYS A O 1
ATOM 833 N N . ALA A 1 103 ? -0.310 10.232 9.483 1.00 87.94 103 ALA A N 1
ATOM 834 C CA . ALA A 1 103 ? -0.136 11.667 9.249 1.00 87.94 103 ALA A CA 1
ATOM 835 C C . ALA A 1 103 ? 0.817 12.316 10.274 1.00 87.94 103 ALA A C 1
ATOM 837 O O . ALA A 1 103 ? 1.618 13.179 9.926 1.00 87.94 103 ALA A O 1
ATOM 838 N N . ALA A 1 104 ? 0.784 11.881 11.538 1.00 88.88 104 ALA A N 1
ATOM 839 C CA . ALA A 1 104 ? 1.645 12.412 12.594 1.00 88.88 104 ALA A CA 1
ATOM 840 C C . ALA A 1 104 ? 3.138 12.068 12.430 1.00 88.88 104 ALA A C 1
ATOM 842 O O . ALA A 1 104 ? 3.970 12.727 13.066 1.00 88.88 104 ALA A O 1
ATOM 843 N N . SER A 1 105 ? 3.508 11.057 11.628 1.00 85.81 105 SER A N 1
ATOM 844 C CA . SER A 1 105 ? 4.925 10.752 11.376 1.00 85.81 105 SER A CA 1
ATOM 845 C C . SER A 1 105 ? 5.618 11.856 10.588 1.00 85.81 105 SER A C 1
ATOM 847 O O . SER A 1 105 ? 6.797 12.106 10.827 1.00 85.81 105 SER A O 1
ATOM 849 N N . ASP A 1 106 ? 4.864 12.540 9.729 1.00 86.81 106 ASP A N 1
ATOM 850 C CA . ASP A 1 106 ? 5.381 13.521 8.774 1.00 86.81 106 ASP A CA 1
ATOM 851 C C . ASP A 1 106 ? 5.199 14.971 9.263 1.00 86.81 106 ASP A C 1
ATOM 853 O O . ASP A 1 106 ? 5.649 15.913 8.613 1.00 86.81 106 ASP A O 1
ATOM 857 N N . LEU A 1 107 ? 4.546 15.153 10.419 1.00 89.25 107 LEU A N 1
ATOM 858 C CA . LEU A 1 107 ? 4.269 16.447 11.045 1.00 89.25 107 LEU A CA 1
ATOM 859 C C . LEU A 1 107 ? 5.176 16.706 12.252 1.00 89.25 107 LEU A C 1
ATOM 861 O O . LEU A 1 107 ? 5.498 15.794 13.025 1.00 89.25 107 LEU A O 1
ATOM 865 N N . ASP A 1 108 ? 5.476 17.986 12.481 1.00 88.56 108 ASP A N 1
ATOM 866 C CA . ASP A 1 108 ? 6.320 18.467 13.574 1.00 88.56 108 ASP A CA 1
ATOM 867 C C . ASP A 1 108 ? 5.665 19.595 14.386 1.00 88.56 108 ASP A C 1
ATOM 869 O O . ASP A 1 108 ? 4.756 20.300 13.944 1.00 88.56 108 ASP A O 1
ATOM 873 N N . GLY A 1 109 ? 6.140 19.768 15.622 1.00 90.44 109 GLY A N 1
ATOM 874 C CA . GLY A 1 109 ? 5.745 20.878 16.487 1.00 90.44 109 GLY A CA 1
ATOM 875 C C . GLY A 1 109 ? 4.253 20.891 16.835 1.00 90.44 109 GLY A C 1
ATOM 876 O O . GLY A 1 109 ? 3.723 19.935 17.402 1.00 90.44 109 GLY A O 1
ATOM 877 N N . ARG A 1 110 ? 3.588 22.016 16.545 1.00 89.88 110 ARG A N 1
ATOM 878 C CA . ARG A 1 110 ? 2.197 22.280 16.947 1.00 89.88 110 ARG A CA 1
ATOM 879 C C . ARG A 1 110 ? 1.197 21.364 16.245 1.00 89.88 110 ARG A C 1
ATOM 881 O O . ARG A 1 110 ? 0.314 20.827 16.899 1.00 89.88 110 ARG A O 1
ATOM 888 N N . GLU A 1 111 ? 1.370 21.143 14.947 1.00 89.12 111 GLU A N 1
ATOM 889 C CA . GLU A 1 111 ? 0.453 20.322 14.147 1.00 89.12 111 GLU A CA 1
ATOM 890 C C . GLU A 1 111 ? 0.473 18.863 14.615 1.00 89.12 111 GLU A C 1
ATOM 892 O O . GLU A 1 111 ? -0.571 18.229 14.760 1.00 89.12 111 GLU A O 1
ATOM 897 N N . LYS A 1 112 ? 1.660 18.358 14.970 1.00 90.94 112 LYS A N 1
ATOM 898 C CA . LYS A 1 112 ? 1.810 17.034 15.581 1.00 90.94 112 LYS A CA 1
ATOM 899 C C . LYS A 1 112 ? 1.093 16.942 16.929 1.00 90.94 112 LYS A C 1
ATOM 901 O O . LYS A 1 112 ? 0.419 15.950 17.192 1.00 90.94 112 LYS A O 1
ATOM 906 N N . ALA A 1 113 ? 1.217 17.964 17.777 1.00 90.44 113 ALA A N 1
ATOM 907 C CA . ALA A 1 113 ? 0.535 18.001 19.070 1.00 90.44 113 ALA A CA 1
ATOM 908 C C . ALA A 1 113 ? -0.995 17.996 18.908 1.00 90.44 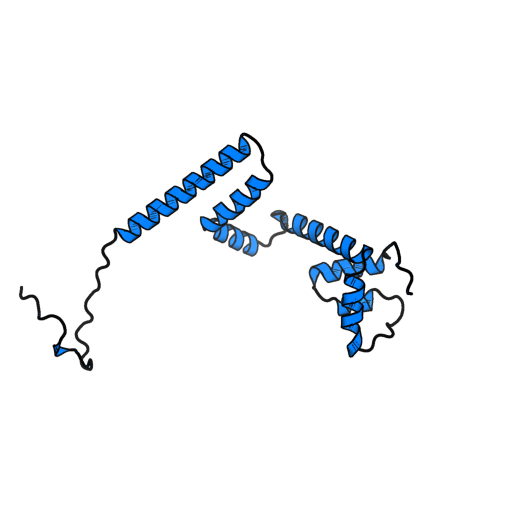113 ALA A C 1
ATOM 910 O O . ALA A 1 113 ? -1.682 17.264 19.618 1.00 90.44 113 ALA A O 1
ATOM 911 N N . ASP A 1 114 ? -1.522 18.740 17.934 1.00 92.56 114 ASP A N 1
ATOM 912 C CA . ASP A 1 114 ? -2.957 18.782 17.639 1.00 92.56 114 ASP A CA 1
ATOM 913 C C . ASP A 1 114 ? -3.485 17.415 17.169 1.00 92.56 114 ASP A C 1
ATOM 915 O O . ASP A 1 114 ? -4.542 16.968 17.622 1.00 92.56 114 ASP A O 1
ATOM 919 N N . VAL A 1 115 ? -2.729 16.705 16.322 1.00 91.31 115 VAL A N 1
ATOM 920 C CA . VAL A 1 115 ? -3.075 15.339 15.891 1.00 91.31 115 VAL A CA 1
ATOM 921 C C . VAL A 1 115 ? -3.034 14.354 17.062 1.00 91.31 115 VAL A C 1
ATOM 923 O O . VAL A 1 115 ? -3.956 13.552 17.219 1.00 91.31 115 VAL A O 1
ATOM 926 N N . LEU A 1 116 ? -2.015 14.432 17.923 1.00 90.69 116 LEU A N 1
ATOM 927 C CA . LEU A 1 116 ? -1.898 13.573 19.106 1.00 90.69 116 LEU A CA 1
ATOM 928 C C . LEU A 1 116 ? -3.043 13.795 20.104 1.00 90.69 116 LEU A C 1
ATOM 930 O O . LEU A 1 116 ? -3.580 12.822 20.633 1.00 90.69 116 LEU A O 1
ATOM 934 N N . ASN A 1 117 ? -3.463 15.045 20.312 1.00 93.62 117 ASN A N 1
ATOM 935 C CA . ASN A 1 117 ? -4.628 15.362 21.143 1.00 93.62 117 ASN A CA 1
ATOM 936 C C . ASN A 1 117 ? -5.903 14.739 20.564 1.00 93.62 117 ASN A C 1
ATOM 938 O O . ASN A 1 117 ? -6.669 14.101 21.281 1.00 93.62 117 ASN A O 1
ATOM 942 N N . ARG A 1 118 ? -6.087 14.827 19.242 1.00 91.94 118 ARG A N 1
ATOM 943 C CA . ARG A 1 118 ? -7.243 14.232 18.560 1.00 91.94 118 ARG A CA 1
ATOM 944 C C . ARG A 1 118 ? -7.281 12.707 18.689 1.00 91.94 118 ARG A C 1
ATOM 946 O O . ARG A 1 118 ? -8.354 12.129 18.846 1.00 91.94 118 ARG A O 1
ATOM 953 N N . ILE A 1 119 ? -6.118 12.055 18.633 1.00 92.00 119 ILE A N 1
ATOM 954 C CA . ILE A 1 119 ? -5.990 10.610 18.870 1.00 92.00 119 ILE A CA 1
ATOM 955 C C . ILE A 1 119 ? -6.383 10.272 20.314 1.00 92.00 119 ILE A C 1
ATOM 957 O O . ILE A 1 119 ? -7.129 9.315 20.530 1.00 92.00 119 ILE A O 1
ATOM 961 N N . ALA A 1 120 ? -5.920 11.055 21.293 1.00 91.06 120 ALA A N 1
ATOM 962 C CA . ALA A 1 120 ? -6.256 10.850 22.700 1.00 91.06 120 ALA A CA 1
ATOM 963 C C . ALA A 1 120 ? -7.770 10.977 22.957 1.00 91.06 120 ALA A C 1
ATOM 965 O O . ALA A 1 120 ? -8.348 10.106 23.612 1.00 91.06 120 ALA A O 1
ATOM 966 N N . ASP A 1 121 ? -8.423 11.984 22.370 1.00 91.94 121 ASP A N 1
ATOM 967 C CA . ASP A 1 121 ? -9.876 12.177 22.467 1.00 91.94 121 ASP A CA 1
ATOM 968 C C . ASP A 1 121 ? -10.643 10.962 21.916 1.00 91.94 121 ASP A C 1
ATOM 970 O O . ASP A 1 121 ? -11.537 10.420 22.573 1.00 91.94 121 ASP A O 1
ATOM 974 N N . LEU A 1 122 ? -10.258 10.467 20.733 1.00 90.12 122 LEU A N 1
ATOM 975 C CA . LEU A 1 122 ? -10.890 9.296 20.112 1.00 90.12 122 LEU A CA 1
ATOM 976 C C . LEU A 1 122 ? -10.715 8.022 20.954 1.00 90.12 122 LEU A C 1
ATOM 978 O O . LEU A 1 122 ? -11.656 7.234 21.093 1.00 90.12 122 LEU A O 1
ATOM 982 N N . GLN A 1 123 ? -9.536 7.826 21.553 1.00 87.69 123 GLN A N 1
ATOM 983 C CA . GLN A 1 123 ? -9.282 6.703 22.459 1.00 87.69 123 GLN A CA 1
ATOM 984 C C . GLN A 1 123 ? -10.118 6.798 23.740 1.00 87.69 123 GLN A C 1
ATOM 986 O O . GLN A 1 123 ? -10.639 5.782 24.212 1.00 87.69 123 GLN A O 1
ATOM 991 N N . GLN A 1 124 ? -10.294 8.003 24.287 1.00 89.25 124 GLN A N 1
ATOM 992 C CA . GLN A 1 124 ? -11.156 8.217 25.445 1.00 89.25 124 GLN A CA 1
ATOM 993 C C . GLN A 1 124 ? -12.618 7.890 25.117 1.00 89.25 124 GLN A C 1
ATOM 995 O O . GLN A 1 124 ? -13.249 7.141 25.865 1.00 89.25 124 GLN A O 1
ATOM 1000 N N . MET A 1 125 ? -13.134 8.357 23.975 1.00 86.19 125 MET A N 1
ATOM 1001 C CA . MET A 1 125 ? -14.498 8.041 23.532 1.00 86.19 125 MET A CA 1
ATOM 1002 C C . MET A 1 125 ? -14.723 6.529 23.404 1.00 86.19 125 MET A C 1
ATOM 1004 O O . MET A 1 125 ? -15.758 6.021 23.832 1.00 86.19 125 MET A O 1
ATOM 1008 N N . LYS A 1 126 ? -13.746 5.788 22.861 1.00 83.06 126 LYS A N 1
ATOM 1009 C CA . LYS A 1 126 ? -13.819 4.320 22.749 1.00 83.06 126 LYS A CA 1
ATOM 1010 C C . LYS A 1 126 ? -13.884 3.642 24.122 1.00 83.06 126 LYS A C 1
ATOM 1012 O O . LYS A 1 126 ? -14.656 2.708 24.324 1.00 83.06 126 LYS A O 1
ATOM 1017 N N . LYS A 1 127 ? -13.105 4.136 25.088 1.00 83.38 127 LYS A N 1
ATOM 1018 C CA . LYS A 1 127 ? -13.113 3.632 26.469 1.00 83.38 127 LYS A CA 1
ATOM 1019 C C . LYS A 1 127 ? -14.446 3.902 27.172 1.00 83.38 127 LYS A C 1
ATOM 1021 O O . LYS A 1 127 ? -14.903 3.074 27.955 1.00 83.38 127 LYS A O 1
ATOM 1026 N N . GLU A 1 128 ? -15.064 5.052 26.922 1.00 80.19 128 GLU A N 1
ATOM 1027 C CA . GLU A 1 128 ? -16.383 5.393 27.467 1.00 80.19 128 GLU A CA 1
ATOM 1028 C C . GLU A 1 128 ? -17.508 4.542 26.859 1.00 80.19 128 GLU A C 1
ATOM 1030 O O . GLU A 1 128 ? -18.433 4.159 27.573 1.00 80.19 128 GLU A O 1
ATOM 1035 N N . GLU A 1 129 ? -17.420 4.197 25.572 1.00 76.88 129 GLU A N 1
ATOM 1036 C CA . GLU A 1 129 ? -18.353 3.269 24.916 1.00 76.88 129 GLU A CA 1
ATOM 1037 C C . GLU A 1 129 ? -18.259 1.852 25.487 1.00 76.88 129 GLU A C 1
ATOM 1039 O O . GLU A 1 129 ? -19.290 1.283 25.837 1.00 76.88 129 GLU A O 1
ATOM 1044 N N . GLN A 1 130 ? -17.045 1.325 25.683 1.00 74.06 130 GLN A N 1
ATOM 1045 C CA . GLN A 1 130 ? -16.846 0.009 26.306 1.00 74.06 130 GLN A CA 1
ATOM 1046 C C . GLN A 1 130 ? -17.422 -0.054 27.724 1.00 74.06 130 GLN A C 1
ATOM 1048 O O . GLN A 1 130 ? -18.153 -0.983 28.051 1.00 74.06 130 GLN A O 1
ATOM 1053 N N . LYS A 1 131 ? -17.195 0.980 28.546 1.00 73.94 131 LYS A N 1
ATOM 1054 C CA . LYS A 1 131 ? -17.789 1.051 29.893 1.00 73.94 131 LYS A CA 1
ATOM 1055 C C . LYS A 1 131 ? -19.319 1.004 29.867 1.00 73.94 131 LYS A C 1
ATOM 1057 O O . LYS A 1 131 ? -19.923 0.334 30.696 1.00 73.94 131 LYS A O 1
ATOM 1062 N N . LYS A 1 132 ? -19.951 1.696 28.912 1.00 72.94 132 LYS A N 1
ATOM 1063 C CA . LYS A 1 132 ? -21.415 1.680 28.754 1.00 72.94 132 LYS A CA 1
ATOM 1064 C C . LYS A 1 132 ? -21.947 0.321 28.314 1.00 72.94 132 LYS A C 1
ATOM 1066 O O . LYS A 1 132 ? -23.109 0.037 28.584 1.00 72.94 132 LYS A O 1
ATOM 1071 N N . GLU A 1 133 ? -21.165 -0.477 27.593 1.00 68.81 133 GLU A N 1
ATOM 1072 C CA . GLU A 1 133 ? -21.538 -1.852 27.252 1.00 68.81 133 GLU A CA 1
ATOM 1073 C C . GLU A 1 133 ? -21.383 -2.786 28.454 1.00 68.81 133 GLU A C 1
ATOM 1075 O O . GLU A 1 133 ? -22.310 -3.543 28.730 1.00 68.81 133 GLU A O 1
ATOM 1080 N N . ASP A 1 134 ? -20.300 -2.659 29.223 1.00 70.56 134 ASP A N 1
ATOM 1081 C CA . ASP A 1 134 ? -20.065 -3.454 30.438 1.00 70.56 134 ASP A CA 1
ATOM 1082 C C . ASP A 1 134 ? -21.123 -3.201 31.530 1.00 70.56 134 ASP A C 1
ATOM 1084 O O . ASP A 1 134 ? -21.490 -4.105 32.282 1.00 70.56 134 ASP A O 1
ATOM 1088 N N . GLU A 1 135 ? -21.654 -1.978 31.614 1.00 77.00 135 GLU A N 1
ATOM 1089 C CA . GLU A 1 135 ? -22.731 -1.612 32.544 1.00 77.00 135 GLU A CA 1
ATOM 1090 C C . GLU A 1 135 ? -24.122 -2.121 32.111 1.00 77.00 135 GLU A C 1
ATOM 1092 O O . GLU A 1 135 ? -25.081 -2.046 32.889 1.00 77.00 135 GLU A O 1
ATOM 1097 N N . ARG A 1 136 ? -24.282 -2.654 30.889 1.00 74.06 136 ARG A N 1
ATOM 1098 C CA . ARG A 1 136 ? -25.576 -3.186 30.433 1.00 74.06 136 ARG A CA 1
ATOM 1099 C C . ARG A 1 136 ? -25.852 -4.545 31.062 1.00 74.06 136 ARG A C 1
ATOM 1101 O O . ARG A 1 136 ? -25.147 -5.526 30.856 1.00 74.06 136 ARG A O 1
ATOM 1108 N N . VAL A 1 137 ? -26.979 -4.633 31.762 1.00 79.94 137 VAL A N 1
ATOM 1109 C CA . VAL A 1 137 ? -27.496 -5.907 32.266 1.00 79.94 137 VAL A CA 1
ATOM 1110 C C . VAL A 1 137 ? -28.065 -6.721 31.100 1.00 79.94 137 VAL A C 1
ATOM 1112 O O . VAL A 1 137 ? -29.090 -6.364 30.516 1.00 79.94 137 VAL A O 1
ATOM 1115 N N . HIS A 1 138 ? -27.418 -7.839 30.771 1.00 76.75 138 HIS A N 1
ATOM 1116 C CA . HIS A 1 138 ? -27.938 -8.804 29.804 1.00 76.75 138 HIS A CA 1
ATOM 1117 C C . HIS A 1 138 ? -29.047 -9.651 30.438 1.00 76.75 138 HIS A C 1
ATOM 1119 O O . HIS A 1 138 ? -28.791 -10.551 31.239 1.00 76.75 138 HIS A O 1
ATOM 1125 N N . PHE A 1 139 ? -30.297 -9.384 30.061 1.00 77.44 139 PHE A N 1
ATOM 1126 C CA . PHE A 1 139 ? -31.420 -10.241 30.426 1.00 77.44 139 PHE A CA 1
ATOM 1127 C C . PHE A 1 139 ? -31.473 -11.443 29.484 1.00 77.44 139 PHE A C 1
ATOM 1129 O O . PHE A 1 139 ? -31.846 -11.320 28.318 1.00 77.44 139 PHE A O 1
ATOM 1136 N N . TYR A 1 140 ? -31.125 -12.621 29.996 1.00 76.56 140 TYR A N 1
ATOM 1137 C CA . TYR A 1 140 ? -31.379 -13.871 29.292 1.00 76.56 140 TYR A CA 1
ATOM 1138 C C . TYR A 1 140 ? -32.828 -14.281 29.530 1.00 76.56 140 TYR A C 1
ATOM 1140 O O . TYR A 1 140 ? -33.217 -14.578 30.661 1.00 76.56 140 TYR A O 1
ATOM 1148 N N . LEU A 1 141 ? -33.630 -14.302 28.464 1.00 76.25 141 LEU A N 1
ATOM 1149 C CA . LEU A 1 141 ? -34.953 -14.908 28.524 1.00 76.25 141 LEU A CA 1
ATOM 1150 C C . LEU A 1 141 ? -34.769 -16.427 28.672 1.00 76.25 141 LEU A C 1
ATOM 1152 O O . LEU A 1 141 ? -34.142 -17.039 27.801 1.00 76.25 141 LEU A O 1
ATOM 1156 N N . PRO A 1 142 ? -35.291 -17.058 29.739 1.00 71.44 142 PRO A N 1
ATOM 1157 C CA . PRO A 1 142 ? -35.259 -18.505 29.851 1.00 71.44 142 PRO A CA 1
ATOM 1158 C C . PRO A 1 142 ? -35.985 -19.104 28.651 1.00 71.44 142 PRO A C 1
ATOM 1160 O O . PRO A 1 142 ? -37.119 -18.718 28.352 1.00 71.44 142 PRO A O 1
ATOM 1163 N N . LEU A 1 143 ? -35.339 -20.045 27.962 1.00 66.44 143 LEU A N 1
ATOM 1164 C CA . LEU A 1 143 ? -36.010 -20.809 26.920 1.00 66.44 143 LEU A CA 1
ATOM 1165 C C . LEU A 1 143 ? -37.264 -21.445 27.526 1.00 66.44 143 LEU A C 1
ATOM 1167 O O . LEU A 1 143 ? -37.210 -22.043 28.606 1.00 66.44 143 LEU A O 1
ATOM 1171 N N . SER A 1 144 ? -38.394 -21.310 26.830 1.00 68.12 144 SER A N 1
ATOM 1172 C CA . SER A 1 144 ? -39.593 -22.067 27.172 1.00 68.12 144 SER A CA 1
ATOM 1173 C C . SER A 1 144 ? -39.218 -23.548 27.202 1.00 68.12 144 SER A C 1
ATOM 1175 O O . SER A 1 144 ? -38.467 -24.026 26.351 1.00 68.12 144 SER A O 1
ATOM 1177 N N . VAL A 1 145 ? -39.647 -24.246 28.256 1.00 68.06 145 VAL A N 1
ATOM 1178 C CA . VAL A 1 145 ? -39.177 -25.598 28.579 1.00 68.06 145 VAL A CA 1
ATOM 1179 C C . VAL A 1 145 ? -39.303 -26.496 27.346 1.00 68.06 145 VAL A C 1
ATOM 1181 O O . VAL A 1 145 ? -40.405 -26.852 26.929 1.00 68.06 145 VAL A O 1
ATOM 1184 N N . CYS A 1 146 ? -38.165 -26.842 26.743 1.00 68.50 146 CYS A N 1
ATOM 1185 C CA . CYS A 1 146 ? -38.121 -27.731 25.592 1.00 68.50 146 CYS A CA 1
ATOM 1186 C C . CYS A 1 146 ? -38.620 -29.121 26.019 1.00 68.50 146 CYS A C 1
ATOM 1188 O O . CYS A 1 146 ? -38.169 -29.672 27.028 1.00 68.50 146 CYS A O 1
ATOM 1190 N N . LYS A 1 147 ? -39.571 -29.681 25.257 1.00 67.12 147 LYS A N 1
ATOM 1191 C CA . LYS A 1 147 ? -40.250 -30.951 25.581 1.00 67.12 147 LYS A CA 1
ATOM 1192 C C . LYS A 1 147 ? -39.270 -32.129 25.697 1.00 67.12 147 LYS A C 1
ATOM 1194 O O . LYS A 1 147 ? -39.466 -32.995 26.559 1.00 67.12 147 LYS A O 1
ATOM 1199 N N . ASP A 1 148 ? -38.184 -32.068 24.926 1.00 69.94 148 ASP A N 1
ATOM 1200 C CA . ASP A 1 148 ? -37.205 -33.147 24.741 1.00 69.94 148 ASP A CA 1
ATOM 1201 C C . ASP A 1 148 ? -35.867 -32.885 25.449 1.00 69.94 148 ASP A C 1
ATOM 1203 O O . ASP A 1 148 ? -34.891 -33.604 25.249 1.00 69.94 148 ASP A O 1
ATOM 1207 N N . CYS A 1 149 ? -35.786 -31.852 26.294 1.00 68.81 149 CYS A N 1
ATOM 1208 C CA . CYS A 1 149 ? -34.526 -31.496 26.936 1.00 68.81 149 CYS A CA 1
ATOM 1209 C C . CYS A 1 149 ? -34.223 -32.425 28.132 1.00 68.81 149 CYS A C 1
ATOM 1211 O O . CYS A 1 149 ? -35.052 -32.514 29.047 1.00 68.81 149 CYS A O 1
ATOM 1213 N N . PRO A 1 150 ? -33.032 -33.054 28.207 1.00 73.75 150 PRO A N 1
ATOM 1214 C CA . PRO A 1 150 ? -32.678 -33.998 29.275 1.00 73.75 150 PRO A CA 1
ATOM 1215 C C . PRO A 1 150 ? -32.759 -33.409 30.693 1.00 73.75 150 PRO A C 1
ATOM 1217 O O . PRO A 1 150 ? -33.081 -34.113 31.645 1.00 73.75 150 PRO A O 1
ATOM 1220 N N . ASN A 1 151 ? -32.508 -32.102 30.835 1.00 68.56 151 ASN A N 1
ATOM 1221 C CA . ASN A 1 151 ? -32.499 -31.386 32.116 1.00 68.56 151 ASN A CA 1
ATOM 1222 C C . ASN A 1 151 ? -33.768 -30.552 32.374 1.00 68.56 151 ASN A C 1
ATOM 1224 O O . ASN A 1 151 ? -33.758 -29.690 33.251 1.00 68.56 151 ASN A O 1
ATOM 1228 N N . LYS A 1 152 ? -34.878 -30.797 31.659 1.00 67.88 152 LYS A N 1
ATOM 1229 C CA . LYS A 1 152 ? -36.117 -29.999 31.787 1.00 67.88 152 LYS A CA 1
ATOM 1230 C C . LYS A 1 152 ? -36.673 -29.900 33.216 1.00 67.88 152 LYS A C 1
ATOM 1232 O O . LYS A 1 152 ? -37.225 -28.871 33.578 1.00 67.88 152 LYS A O 1
ATOM 1237 N N . ASN A 1 153 ? -36.465 -30.932 34.037 1.00 64.31 153 ASN A N 1
ATOM 1238 C CA . ASN A 1 153 ? -36.916 -30.984 35.434 1.00 64.31 153 ASN A CA 1
ATOM 1239 C C . ASN A 1 153 ? -35.941 -30.313 36.424 1.00 64.31 153 ASN A C 1
ATOM 1241 O O . ASN A 1 153 ? -36.221 -30.274 37.615 1.00 64.31 153 ASN A O 1
ATOM 1245 N N . ARG A 1 154 ? -34.776 -29.841 35.956 1.00 64.88 154 ARG A N 1
ATOM 1246 C CA . ARG A 1 154 ? -33.755 -29.147 36.764 1.00 64.88 154 ARG A CA 1
ATOM 1247 C C . ARG A 1 154 ? -33.710 -27.640 36.495 1.00 64.88 154 ARG A C 1
ATOM 1249 O O . ARG A 1 154 ? -32.882 -26.945 37.075 1.00 64.88 154 ARG A O 1
ATOM 1256 N N . LEU A 1 155 ? -34.551 -27.142 35.587 1.00 61.94 155 LEU A N 1
ATOM 1257 C CA . LEU A 1 155 ? -34.691 -25.710 35.347 1.00 61.94 155 LEU A CA 1
ATOM 1258 C C . LEU A 1 155 ? -35.490 -25.092 36.498 1.00 61.94 155 LEU A C 1
ATOM 1260 O O . LEU A 1 155 ? -36.469 -25.676 36.952 1.00 61.94 155 LEU A O 1
ATOM 1264 N N . VAL A 1 156 ? -35.004 -23.942 36.968 1.00 60.50 156 VAL A N 1
ATOM 1265 C CA . VAL A 1 156 ? -35.434 -23.211 38.170 1.00 60.50 156 VAL A CA 1
ATOM 1266 C C . VAL A 1 156 ? -36.951 -23.280 38.367 1.00 60.50 156 VAL A C 1
ATOM 1268 O O . VAL A 1 156 ? -37.712 -22.905 37.473 1.00 60.50 156 VAL A O 1
ATOM 1271 N N . GLU A 1 157 ? -37.374 -23.772 39.535 1.00 56.91 157 GLU A N 1
ATOM 1272 C CA . GLU A 1 157 ? -38.781 -23.841 39.926 1.00 56.91 157 GLU A CA 1
ATOM 1273 C C . GLU A 1 157 ? -39.456 -22.484 39.720 1.00 56.91 157 GLU A C 1
ATOM 1275 O O . GLU A 1 157 ? -38.880 -21.426 39.999 1.00 56.91 157 GLU A O 1
ATOM 1280 N N . LYS A 1 158 ? -40.681 -22.527 39.186 1.00 53.34 158 LYS A N 1
ATOM 1281 C CA . LYS A 1 158 ? -41.517 -21.351 38.945 1.00 53.34 158 LYS A CA 1
ATOM 1282 C C . LYS A 1 158 ? -41.484 -20.455 40.183 1.00 53.34 158 LYS A C 1
ATOM 1284 O O . LYS A 1 158 ? -41.976 -20.853 41.235 1.00 53.34 158 LYS A O 1
ATOM 1289 N N . ARG A 1 159 ? -40.957 -19.233 40.048 1.00 51.50 159 ARG A N 1
ATOM 1290 C CA . ARG A 1 159 ? -41.248 -18.165 41.008 1.00 51.50 159 ARG A CA 1
ATOM 1291 C C . ARG A 1 159 ? -42.757 -17.946 40.947 1.00 51.50 159 ARG A C 1
ATOM 1293 O O . ARG A 1 159 ? -43.255 -17.410 39.959 1.00 51.50 159 ARG A O 1
ATOM 1300 N N . GLY A 1 160 ? -43.466 -18.492 41.933 1.00 45.97 160 GLY A N 1
ATOM 1301 C CA . GLY A 1 160 ? -44.889 -18.261 42.127 1.00 45.97 160 GLY A CA 1
ATOM 1302 C C . GLY A 1 160 ? -45.132 -16.761 42.239 1.00 45.97 160 GLY A C 1
ATOM 1303 O O . GLY A 1 160 ? -44.415 -16.082 42.976 1.00 45.97 160 GLY A O 1
ATOM 1304 N N . GLY A 1 161 ? -46.071 -16.270 41.434 1.00 38.03 161 GLY A N 1
ATOM 1305 C CA . GLY A 1 161 ? -46.715 -14.980 41.663 1.00 38.03 161 GLY A CA 1
ATOM 1306 C C . GLY A 1 161 ? -47.741 -15.096 42.775 1.00 38.03 161 GLY A C 1
ATOM 1307 O O . GLY A 1 161 ? -48.270 -16.218 42.957 1.00 38.03 161 GLY A O 1
#

pLDDT: mean 80.05, std 13.03, range [34.28, 94.69]

Foldseek 3Di:
DPDQDPDADPQLLVLLLVCLVPVDLLVSQQRSDPDGDPDDPVCSVVVSVVVCPRPN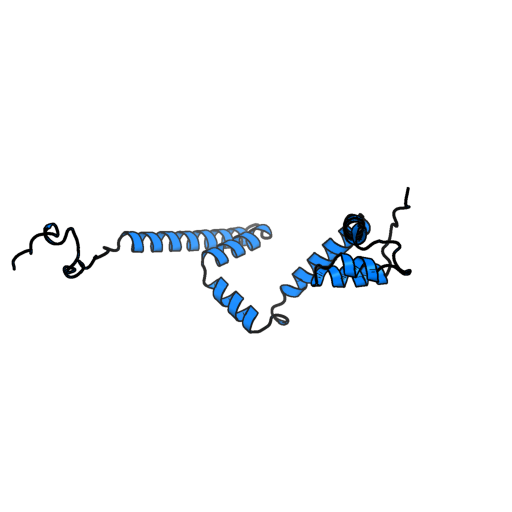NVVSSVVSNVVVVVVVPPPVPDDPVRVVVVVVLVVDLVSVLVVLVVVLVVDDDPVNVVSVVVSVVSVVVVVVVVVVVVPDDDDDDPPDQDPPDPCSVVPDDDPDD